Protein AF-A0A6N9AGE3-F1 (afdb_monomer_lite)

Secondary structure (DSSP, 8-state):
--HHHHHIIIIIIIIHHHHHHHHHH-TT-HHHHHHHHHHHHHHHHHHHTTSSTTPPP--HHHHHHHHHHHHHHHHHHHHH-HHHHHHHHHHHHHHHHTTHHHHHHT-

Foldseek 3Di:
DQLLVLLCCLQCPQLVVQLVVVCVVCVPPNVVSLVVSLQVSLQVQLVVQQDDPRRDDDDPVSSVVSSVVSSVLSVCCVVPNRVRSSVVRVVVVVCVVVVVVVVVVVD

Radius of gyration: 15.29 Å; chains: 1; bounding box: 28×33×45 Å

Structure (mmCIF, N/CA/C/O backbone):
data_AF-A0A6N9AGE3-F1
#
_entry.id   AF-A0A6N9AGE3-F1
#
loop_
_atom_site.group_PDB
_atom_site.id
_atom_site.type_symbol
_atom_site.label_atom_id
_atom_site.label_alt_id
_atom_site.label_comp_id
_atom_site.label_asym_id
_atom_site.label_entity_id
_atom_site.label_seq_id
_atom_site.pdbx_PDB_ins_code
_atom_site.Cartn_x
_atom_site.Cartn_y
_atom_site.Cartn_z
_atom_site.occupancy
_atom_site.B_iso_or_equiv
_atom_site.auth_seq_id
_atom_site.auth_comp_id
_atom_site.auth_asym_id
_atom_site.auth_atom_id
_atom_site.pdbx_PDB_model_num
ATOM 1 N N . GLY A 1 1 ? -0.272 -1.262 -15.060 1.00 59.84 1 GLY A N 1
ATOM 2 C CA . GLY A 1 1 ? -0.901 -2.247 -14.178 1.00 59.84 1 GLY A CA 1
ATOM 3 C C . GLY A 1 1 ? -2.371 -2.366 -14.504 1.00 59.84 1 GLY A C 1
ATOM 4 O O . GLY A 1 1 ? -2.943 -1.546 -15.218 1.00 59.84 1 GLY A O 1
ATOM 5 N N . ALA A 1 2 ? -3.003 -3.409 -13.982 1.00 65.56 2 ALA A N 1
ATOM 6 C CA . ALA A 1 2 ? -4.447 -3.580 -14.004 1.00 65.56 2 ALA A CA 1
ATOM 7 C C . ALA A 1 2 ? -5.062 -2.736 -12.870 1.00 65.56 2 ALA A C 1
ATOM 9 O O . ALA A 1 2 ? -5.754 -3.276 -12.008 1.00 65.56 2 ALA A O 1
ATOM 10 N N . GLY A 1 3 ? -4.759 -1.427 -12.837 1.00 79.88 3 GLY A N 1
ATOM 11 C CA . GLY A 1 3 ? -4.851 -0.579 -11.640 1.00 79.88 3 GLY A CA 1
ATOM 12 C C . GLY A 1 3 ? -6.178 -0.686 -10.886 1.00 79.88 3 GLY A C 1
ATOM 13 O O . GLY A 1 3 ? -6.190 -0.825 -9.669 1.00 79.88 3 GLY A O 1
ATOM 14 N N . LEU A 1 4 ? -7.313 -0.744 -11.587 1.00 89.88 4 LEU A N 1
ATOM 15 C CA . LEU A 1 4 ? -8.614 -0.925 -10.937 1.00 89.88 4 LEU A CA 1
ATOM 16 C C . LEU A 1 4 ? -8.745 -2.280 -10.216 1.00 89.88 4 LEU A C 1
ATOM 18 O O . LEU A 1 4 ? -9.220 -2.330 -9.082 1.00 89.88 4 LEU A O 1
ATOM 22 N N . TYR A 1 5 ? -8.352 -3.371 -10.874 1.00 92.81 5 TYR A N 1
ATOM 23 C CA . TYR A 1 5 ? -8.485 -4.729 -10.343 1.00 92.81 5 TYR A CA 1
ATOM 24 C C . TYR A 1 5 ? -7.504 -4.984 -9.198 1.00 92.81 5 TYR A C 1
ATOM 26 O O . TYR A 1 5 ? -7.890 -5.551 -8.175 1.00 92.81 5 TYR A O 1
ATOM 34 N N . GLU A 1 6 ? -6.261 -4.526 -9.342 1.00 93.75 6 GLU A N 1
ATOM 35 C CA . GLU A 1 6 ? -5.254 -4.625 -8.286 1.00 93.75 6 GLU A CA 1
ATOM 36 C C . GLU A 1 6 ? -5.674 -3.831 -7.048 1.00 93.75 6 GLU A C 1
ATOM 38 O O . GLU A 1 6 ? -5.678 -4.372 -5.942 1.00 93.75 6 GLU A O 1
ATOM 43 N N . GLU A 1 7 ? -6.103 -2.577 -7.211 1.00 96.62 7 GLU A N 1
ATOM 44 C CA . GLU A 1 7 ? -6.529 -1.767 -6.070 1.00 96.62 7 GLU A CA 1
ATOM 45 C C . GLU A 1 7 ? -7.810 -2.319 -5.427 1.00 96.62 7 GLU A C 1
ATOM 47 O O . GLU A 1 7 ? -7.942 -2.300 -4.201 1.00 96.62 7 GLU A O 1
ATOM 52 N N . LEU A 1 8 ? -8.736 -2.884 -6.211 1.00 97.25 8 LEU A N 1
ATOM 53 C CA . LEU A 1 8 ? -9.918 -3.546 -5.661 1.00 97.25 8 LEU A CA 1
ATOM 54 C C . LEU A 1 8 ? -9.514 -4.733 -4.778 1.00 97.25 8 LEU A C 1
ATOM 56 O O . LEU A 1 8 ? -9.967 -4.845 -3.637 1.00 97.25 8 LEU A O 1
ATOM 60 N N . PHE A 1 9 ? -8.639 -5.604 -5.278 1.00 97.25 9 PHE A N 1
ATOM 61 C CA . PHE A 1 9 ? -8.218 -6.788 -4.541 1.00 97.25 9 PHE A CA 1
ATOM 62 C C . PHE A 1 9 ? -7.375 -6.427 -3.310 1.00 97.25 9 PHE A C 1
ATOM 64 O O . PHE A 1 9 ? -7.713 -6.795 -2.185 1.00 97.25 9 PHE A O 1
ATOM 71 N N . PHE A 1 10 ? -6.292 -5.674 -3.488 1.00 97.81 10 PHE A N 1
ATOM 72 C CA . PHE A 1 10 ? -5.342 -5.425 -2.407 1.00 97.81 10 PHE A CA 1
ATOM 73 C C . PHE A 1 10 ? -5.846 -4.403 -1.388 1.00 97.81 10 PHE A C 1
ATOM 75 O O . PHE A 1 10 ? -5.558 -4.542 -0.199 1.00 97.81 10 PHE A O 1
ATOM 82 N N . ARG A 1 11 ? -6.614 -3.388 -1.796 1.00 97.94 11 ARG A N 1
ATOM 83 C CA . ARG A 1 11 ? -7.087 -2.367 -0.849 1.00 97.94 11 ARG A CA 1
ATOM 84 C C . ARG A 1 11 ? -8.417 -2.742 -0.238 1.00 97.94 11 ARG A C 1
ATOM 86 O O . ARG A 1 11 ? -8.530 -2.804 0.982 1.00 97.94 11 ARG A O 1
ATOM 93 N N . VAL A 1 12 ? -9.422 -3.005 -1.068 1.00 98.06 12 VAL A N 1
ATOM 94 C CA . VAL A 1 12 ? -10.780 -3.225 -0.561 1.00 98.06 12 VAL A CA 1
ATOM 95 C C . VAL A 1 12 ? -10.885 -4.599 0.087 1.00 98.06 12 VAL A C 1
ATOM 97 O O . VAL A 1 12 ? -11.279 -4.684 1.249 1.00 98.06 12 VAL A O 1
ATOM 100 N N . LEU A 1 13 ? -10.497 -5.663 -0.624 1.00 98.44 13 LEU A N 1
ATOM 101 C CA . LEU A 1 13 ? -10.641 -7.021 -0.094 1.00 98.44 13 LEU A CA 1
ATOM 102 C C . LEU A 1 13 ? -9.584 -7.329 0.967 1.00 98.44 13 LEU A C 1
ATOM 104 O O . LEU A 1 13 ? -9.939 -7.680 2.090 1.00 98.44 13 LEU A O 1
ATOM 108 N N . LEU A 1 14 ? -8.297 -7.168 0.648 1.00 98.56 14 LEU A N 1
ATOM 109 C CA . LEU A 1 14 ? -7.229 -7.540 1.574 1.00 98.56 14 LEU A CA 1
ATOM 110 C C . LEU A 1 14 ? -7.090 -6.541 2.730 1.00 98.56 14 LEU A C 1
ATOM 112 O O . LEU A 1 14 ? -7.293 -6.923 3.877 1.00 98.56 14 LEU A O 1
ATOM 116 N N . VAL A 1 15 ? -6.762 -5.270 2.475 1.00 98.62 15 VAL A N 1
ATOM 117 C CA . VAL A 1 15 ? -6.530 -4.297 3.563 1.00 98.62 15 VAL A CA 1
ATOM 118 C C . VAL A 1 15 ? -7.819 -3.963 4.316 1.00 98.62 15 VAL A C 1
ATOM 120 O O . VAL A 1 15 ? -7.813 -3.942 5.547 1.00 98.62 15 VAL A O 1
ATOM 123 N N . GLY A 1 16 ? -8.933 -3.754 3.612 1.00 98.31 16 GLY A N 1
ATOM 124 C CA . GLY A 1 16 ? -10.247 -3.548 4.224 1.00 98.31 16 GLY A CA 1
ATOM 125 C C . GLY A 1 16 ? -10.704 -4.761 5.038 1.00 98.31 16 GLY A C 1
ATOM 126 O O . GLY A 1 16 ? -11.136 -4.603 6.181 1.00 98.31 16 GLY A O 1
ATOM 127 N N . GLY A 1 17 ? -10.527 -5.972 4.501 1.00 98.31 17 GLY A N 1
ATOM 128 C CA . GLY A 1 17 ? -10.808 -7.223 5.207 1.00 98.31 17 GLY A CA 1
ATOM 129 C C . GLY A 1 17 ? -9.936 -7.418 6.449 1.00 98.31 17 GLY A C 1
ATOM 130 O O . GLY A 1 17 ? -10.457 -7.710 7.524 1.00 98.31 17 GLY A O 1
ATOM 131 N N . LEU A 1 18 ? -8.624 -7.182 6.346 1.00 98.38 18 LEU A N 1
ATOM 132 C CA . LEU A 1 18 ? -7.700 -7.237 7.484 1.00 98.38 18 LEU A CA 1
ATOM 133 C C . LEU A 1 18 ? -8.083 -6.223 8.562 1.00 98.38 18 LEU A C 1
ATOM 135 O O . LEU A 1 18 ? -8.163 -6.584 9.733 1.00 98.38 18 LEU A O 1
ATOM 139 N N . ALA A 1 19 ? -8.366 -4.973 8.188 1.00 97.69 19 ALA A N 1
ATOM 140 C CA . ALA A 1 19 ? -8.796 -3.950 9.135 1.00 97.69 19 ALA A CA 1
ATOM 141 C C . ALA A 1 19 ? -10.119 -4.332 9.821 1.00 97.69 19 ALA A C 1
ATOM 143 O O . ALA A 1 19 ? -10.263 -4.131 11.029 1.00 97.69 19 ALA A O 1
ATOM 144 N N . PHE A 1 20 ? -11.063 -4.924 9.082 1.00 97.19 20 PHE A N 1
ATOM 145 C CA . PHE A 1 20 ? -12.314 -5.435 9.638 1.00 97.19 20 PHE A CA 1
ATOM 146 C C . PHE A 1 20 ? -12.068 -6.551 10.661 1.00 97.19 20 PHE A C 1
ATOM 148 O O . PHE A 1 20 ? -12.531 -6.435 11.794 1.00 97.19 20 PHE A O 1
ATOM 155 N N . VAL A 1 21 ? -11.294 -7.583 10.312 1.00 97.81 21 VAL A N 1
ATOM 156 C CA . VAL A 1 21 ? -10.977 -8.703 11.217 1.00 97.81 21 VAL A CA 1
ATOM 157 C C . VAL A 1 21 ? -10.199 -8.223 12.446 1.00 97.81 21 VAL A C 1
ATOM 159 O O . VAL A 1 21 ? -10.551 -8.560 13.576 1.00 97.81 21 VAL A O 1
ATOM 162 N N . LEU A 1 22 ? -9.183 -7.378 12.260 1.00 96.62 22 LEU A N 1
ATOM 163 C CA . LEU A 1 22 ? -8.388 -6.830 13.361 1.00 96.62 22 LEU A CA 1
ATOM 164 C C . LEU A 1 22 ? -9.222 -5.949 14.294 1.00 96.62 22 LEU A C 1
ATOM 166 O O . LEU A 1 22 ? -8.980 -5.945 15.500 1.00 96.62 22 LEU A O 1
ATOM 170 N N . ARG A 1 23 ? -10.237 -5.245 13.779 1.00 95.81 23 ARG A N 1
ATOM 171 C CA . ARG A 1 23 ? -11.185 -4.491 14.609 1.00 95.81 23 ARG A CA 1
ATOM 172 C C . ARG A 1 23 ? -11.998 -5.401 15.530 1.00 95.81 23 ARG A C 1
ATOM 174 O O . ARG A 1 23 ? -12.324 -4.974 16.635 1.00 95.81 23 ARG A O 1
ATOM 181 N N . LEU A 1 24 ? -12.320 -6.624 15.099 1.00 95.56 24 LEU A N 1
ATOM 182 C CA . LEU A 1 24 ? -13.010 -7.606 15.944 1.00 95.56 24 LEU A CA 1
ATOM 183 C C . LEU A 1 24 ? -12.109 -8.082 17.092 1.00 95.56 24 LEU A C 1
ATOM 185 O O . LEU A 1 24 ? -12.582 -8.225 18.215 1.00 95.56 24 LEU A O 1
ATOM 189 N N . ALA A 1 25 ? -10.813 -8.269 16.829 1.00 93.88 25 ALA A N 1
ATOM 190 C CA . ALA A 1 25 ? -9.838 -8.696 17.835 1.00 93.88 25 ALA A CA 1
ATOM 191 C C . ALA A 1 25 ? -9.403 -7.563 18.788 1.00 93.88 25 ALA A C 1
ATOM 193 O O . ALA A 1 25 ? -9.206 -7.791 19.980 1.00 93.88 25 ALA A O 1
ATOM 194 N N . PHE A 1 26 ? -9.273 -6.332 18.282 1.00 93.44 26 PHE A N 1
ATOM 195 C CA . PHE A 1 26 ? -8.720 -5.188 19.015 1.00 93.44 26 PHE A CA 1
ATOM 196 C C . PHE A 1 26 ? -9.616 -3.937 18.922 1.00 93.44 26 PHE A C 1
ATOM 198 O O . PHE A 1 26 ? -9.185 -2.889 18.431 1.00 93.44 26 PHE A O 1
ATOM 205 N N . PRO A 1 27 ? -10.857 -3.971 19.443 1.00 90.31 27 PRO A N 1
ATOM 206 C CA . PRO 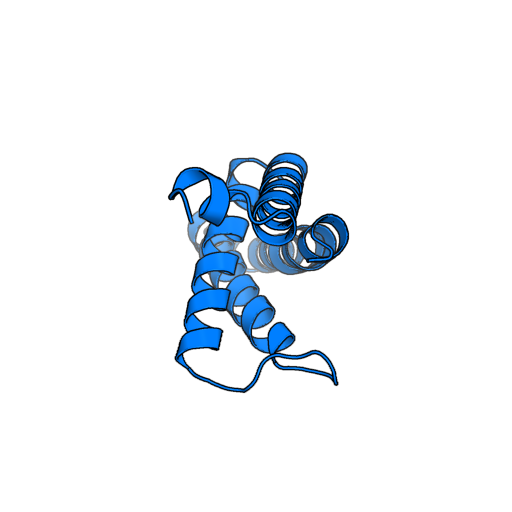A 1 27 ? -11.856 -2.920 19.210 1.00 90.31 27 PRO A CA 1
ATOM 207 C C . PRO A 1 27 ? -11.463 -1.531 19.742 1.00 90.31 27 PRO A C 1
ATOM 209 O O . PRO A 1 27 ? -11.976 -0.515 19.268 1.00 90.31 27 PRO A O 1
ATOM 212 N N . LYS A 1 28 ? -10.546 -1.465 20.718 1.00 94.56 28 LYS A N 1
ATOM 213 C CA . LYS A 1 28 ? -10.049 -0.210 21.309 1.00 94.56 28 LYS A CA 1
ATOM 214 C C . LYS A 1 28 ? -8.780 0.332 20.629 1.00 94.56 28 LYS A C 1
ATOM 216 O O . LYS A 1 28 ? -8.454 1.497 20.829 1.00 94.56 28 LYS A O 1
ATOM 221 N N . ALA A 1 29 ? -8.086 -0.456 19.804 1.00 94.44 29 ALA A N 1
ATOM 222 C CA . ALA A 1 29 ? -6.779 -0.108 19.234 1.00 94.44 29 ALA A CA 1
ATOM 223 C C . ALA A 1 29 ? -6.877 0.330 17.758 1.00 94.44 29 ALA A C 1
ATOM 225 O O . ALA A 1 29 ? -6.220 -0.224 16.877 1.00 94.44 29 ALA A O 1
ATOM 226 N N . LYS A 1 30 ? -7.707 1.347 17.478 1.00 92.06 30 LYS A N 1
ATOM 227 C CA . LYS A 1 30 ? -8.058 1.758 16.103 1.00 92.06 30 LYS A CA 1
ATOM 228 C C . LYS A 1 30 ? -6.865 2.142 15.226 1.00 92.06 30 LYS A C 1
ATOM 230 O O . LYS A 1 30 ? -6.871 1.867 14.038 1.00 92.06 30 LYS A O 1
ATOM 235 N N . VAL A 1 31 ? -5.860 2.813 15.780 1.00 95.38 31 VAL A N 1
ATOM 236 C CA . VAL A 1 31 ? -4.685 3.215 14.988 1.00 95.38 31 VAL A CA 1
ATOM 237 C C . VAL A 1 31 ? -3.822 1.995 14.675 1.00 95.38 31 VAL A C 1
ATOM 239 O O . VAL A 1 31 ? -3.453 1.773 13.525 1.00 95.38 31 VAL A O 1
ATOM 242 N N . LEU A 1 32 ? -3.577 1.155 15.684 1.00 95.25 32 LEU A N 1
ATOM 243 C CA . LEU A 1 32 ? -2.773 -0.054 15.541 1.00 95.25 32 LEU A CA 1
ATOM 244 C C . LEU A 1 32 ? -3.371 -1.021 14.509 1.00 95.25 32 LEU A C 1
ATOM 246 O O . LEU A 1 32 ? -2.629 -1.541 13.683 1.00 95.25 32 LEU A O 1
ATOM 250 N N . MET A 1 33 ? -4.696 -1.219 14.500 1.00 96.50 33 MET A N 1
ATOM 251 C CA . MET A 1 33 ? -5.341 -2.127 13.539 1.00 96.50 33 MET A CA 1
ATOM 252 C C . MET A 1 33 ? -5.125 -1.680 12.082 1.00 96.50 33 MET A C 1
ATOM 254 O O . MET A 1 33 ? -4.859 -2.515 11.222 1.00 96.50 33 MET A O 1
ATOM 258 N N . TYR A 1 34 ? -5.186 -0.371 11.806 1.00 97.19 34 TYR A N 1
ATOM 259 C CA . TYR A 1 34 ? -4.965 0.163 10.462 1.00 97.19 34 TYR A CA 1
ATOM 260 C C . TYR A 1 34 ? -3.496 0.095 10.051 1.00 97.19 34 TYR A C 1
ATOM 262 O O . TYR A 1 34 ? -3.212 -0.262 8.911 1.00 97.19 34 TYR A O 1
ATOM 270 N N . ILE A 1 35 ? -2.568 0.371 10.974 1.00 98.00 35 ILE A N 1
ATOM 271 C CA . ILE A 1 35 ? -1.129 0.220 10.719 1.00 98.00 35 ILE A CA 1
ATOM 272 C C . ILE A 1 35 ? -0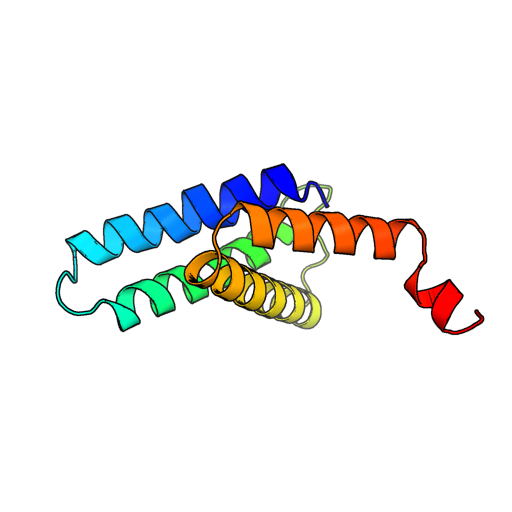.807 -1.236 10.371 1.00 98.00 35 ILE A C 1
ATOM 274 O O . ILE A 1 35 ? -0.161 -1.492 9.359 1.00 98.00 35 ILE A O 1
ATOM 278 N N . LEU A 1 36 ? -1.297 -2.194 11.162 1.00 98.00 36 LEU A N 1
ATOM 279 C CA . LEU A 1 36 ? -1.070 -3.616 10.909 1.00 98.00 36 LEU A CA 1
ATOM 280 C C . LEU A 1 36 ? -1.666 -4.058 9.568 1.00 98.00 36 LEU A C 1
ATOM 282 O O . LEU A 1 36 ? -0.968 -4.693 8.781 1.00 98.00 36 LEU A O 1
ATOM 286 N N . ALA A 1 37 ? -2.913 -3.680 9.270 1.00 98.38 37 ALA A N 1
ATOM 287 C CA . ALA A 1 37 ? -3.539 -3.991 7.986 1.00 98.38 37 ALA A CA 1
ATOM 288 C C . ALA A 1 37 ? -2.745 -3.409 6.803 1.00 98.38 37 ALA A C 1
ATOM 290 O O . ALA A 1 37 ? -2.522 -4.103 5.812 1.00 98.38 37 ALA A O 1
ATOM 291 N N . ALA A 1 38 ? -2.271 -2.164 6.919 1.00 98.56 38 ALA A N 1
ATOM 292 C CA . ALA A 1 38 ? -1.490 -1.505 5.879 1.00 98.56 38 ALA A CA 1
ATOM 293 C C . ALA A 1 38 ? -0.118 -2.165 5.666 1.00 98.56 38 ALA A C 1
ATOM 295 O O . ALA A 1 38 ? 0.278 -2.374 4.522 1.00 98.56 38 ALA A O 1
ATOM 296 N N . VAL A 1 39 ? 0.596 -2.520 6.738 1.00 98.75 39 VAL A N 1
ATOM 297 C CA . VAL A 1 39 ? 1.916 -3.166 6.643 1.00 98.75 39 VAL A CA 1
ATOM 298 C C . VAL A 1 39 ? 1.791 -4.582 6.085 1.00 98.75 39 VAL A C 1
ATOM 300 O O . VAL A 1 39 ? 2.482 -4.923 5.127 1.00 98.75 39 VAL A O 1
ATOM 303 N N . ILE A 1 40 ? 0.872 -5.391 6.620 1.00 98.62 40 ILE A N 1
ATOM 304 C CA . ILE A 1 40 ? 0.642 -6.763 6.142 1.00 98.62 40 ILE A CA 1
ATOM 305 C C . ILE A 1 40 ? 0.190 -6.743 4.679 1.00 98.62 40 ILE A C 1
ATOM 307 O O . ILE A 1 40 ? 0.729 -7.483 3.857 1.00 98.62 40 ILE A O 1
ATOM 311 N N . GLY A 1 41 ? -0.753 -5.862 4.330 1.00 98.69 41 GLY A N 1
ATOM 312 C CA . GLY A 1 41 ? -1.234 -5.720 2.959 1.00 98.69 41 GLY A CA 1
ATOM 313 C C . GLY A 1 41 ? -0.144 -5.279 1.981 1.00 98.69 41 GLY A C 1
ATOM 314 O O . GLY A 1 41 ? -0.104 -5.774 0.860 1.00 98.69 41 GLY A O 1
ATOM 315 N N . ALA A 1 42 ? 0.765 -4.390 2.393 1.00 98.69 42 ALA A N 1
ATOM 316 C CA . ALA A 1 42 ? 1.884 -3.942 1.563 1.00 98.69 42 ALA A CA 1
ATOM 317 C C . ALA A 1 42 ? 2.917 -5.056 1.316 1.00 98.69 42 ALA A C 1
ATOM 319 O O . ALA A 1 42 ? 3.376 -5.236 0.189 1.00 98.69 42 ALA A O 1
ATOM 320 N N . ILE A 1 43 ? 3.240 -5.837 2.352 1.00 98.75 43 ILE A N 1
ATOM 321 C CA . ILE A 1 43 ? 4.137 -6.996 2.242 1.00 98.75 43 ILE A CA 1
ATOM 322 C C . ILE A 1 43 ? 3.520 -8.062 1.329 1.00 98.75 43 ILE A C 1
ATOM 324 O O . ILE A 1 43 ? 4.193 -8.557 0.428 1.00 98.75 43 ILE A O 1
ATOM 328 N N . ALA A 1 44 ? 2.236 -8.382 1.517 1.00 98.50 44 ALA A N 1
ATOM 329 C CA . ALA A 1 44 ? 1.524 -9.346 0.680 1.00 98.50 44 ALA A CA 1
ATOM 330 C C . ALA A 1 44 ? 1.420 -8.881 -0.781 1.00 98.50 44 ALA A C 1
ATOM 332 O O . ALA A 1 44 ? 1.654 -9.673 -1.690 1.00 98.50 44 ALA A O 1
ATOM 333 N N . PHE A 1 45 ? 1.126 -7.597 -1.014 1.00 97.75 45 PHE A N 1
ATOM 334 C CA . PHE A 1 45 ? 1.141 -6.989 -2.347 1.00 97.75 45 PHE A CA 1
ATOM 335 C C . PHE A 1 45 ? 2.494 -7.176 -3.033 1.00 97.75 45 PHE A C 1
ATOM 337 O O . PHE A 1 45 ? 2.542 -7.634 -4.173 1.00 97.75 45 PHE A O 1
ATOM 344 N N . SER A 1 46 ? 3.589 -6.869 -2.333 1.00 98.12 46 SER A N 1
ATOM 345 C CA . SER A 1 46 ? 4.936 -7.035 -2.877 1.00 98.12 46 SER A CA 1
ATOM 346 C C . SER A 1 46 ? 5.259 -8.502 -3.172 1.00 98.12 46 SER A C 1
ATOM 348 O O . SER A 1 46 ? 5.684 -8.832 -4.274 1.00 98.12 46 SER A O 1
ATOM 350 N N . ALA A 1 47 ? 4.957 -9.410 -2.240 1.00 97.81 47 ALA A N 1
ATOM 351 C CA . ALA A 1 47 ? 5.192 -10.841 -2.421 1.00 97.81 47 ALA A CA 1
ATOM 352 C C . ALA A 1 47 ? 4.442 -11.416 -3.636 1.00 97.81 47 ALA A C 1
ATOM 354 O O . ALA A 1 47 ? 5.021 -12.175 -4.410 1.00 97.81 47 ALA A O 1
ATOM 355 N N . MET A 1 48 ? 3.180 -11.023 -3.841 1.00 96.69 48 MET A N 1
ATOM 356 C CA . MET A 1 48 ? 2.370 -11.490 -4.972 1.00 96.69 48 MET A CA 1
ATOM 357 C C . MET A 1 48 ? 2.931 -11.067 -6.333 1.00 96.69 48 MET A C 1
ATOM 359 O O . MET A 1 48 ? 2.714 -11.772 -7.313 1.00 96.69 48 MET A O 1
ATOM 363 N N . HIS A 1 49 ? 3.678 -9.963 -6.401 1.00 96.12 49 HIS A N 1
ATOM 364 C CA . HIS A 1 49 ? 4.305 -9.512 -7.644 1.00 96.12 49 HIS A CA 1
ATOM 365 C C . HIS A 1 49 ? 5.488 -10.370 -8.090 1.00 96.12 49 HIS A C 1
ATOM 367 O O . HIS A 1 49 ? 5.930 -10.221 -9.221 1.00 96.12 49 HIS A O 1
ATOM 373 N N . HIS A 1 50 ? 5.977 -11.279 -7.249 1.00 96.56 50 HIS A N 1
ATOM 374 C CA . HIS A 1 50 ? 7.028 -12.232 -7.611 1.00 96.56 50 HIS A CA 1
ATOM 375 C C . HIS A 1 50 ? 6.478 -13.605 -8.027 1.00 96.56 50 HIS A C 1
ATOM 377 O O . HIS A 1 50 ? 7.248 -14.528 -8.283 1.00 96.56 50 HIS A O 1
ATOM 383 N N . LEU A 1 51 ? 5.151 -13.779 -8.060 1.00 94.81 51 LEU A N 1
ATOM 384 C CA . LEU A 1 51 ? 4.515 -15.060 -8.363 1.00 94.81 51 LEU A CA 1
ATOM 385 C C . LEU A 1 51 ? 3.994 -15.122 -9.804 1.00 94.81 51 LEU A C 1
ATOM 387 O O . LEU A 1 51 ? 3.492 -14.145 -10.355 1.00 94.81 51 LEU A O 1
ATOM 391 N N . GLY A 1 52 ? 4.022 -16.328 -10.375 1.00 91.88 52 GLY A N 1
ATOM 392 C CA . GLY A 1 52 ? 3.495 -16.616 -11.709 1.00 91.88 52 GLY A CA 1
ATOM 393 C C . GLY A 1 52 ? 4.444 -16.234 -12.848 1.00 91.88 52 GLY A C 1
ATOM 394 O O . GLY A 1 52 ? 5.498 -15.642 -12.647 1.00 91.88 52 GLY A O 1
ATOM 395 N N . ASN A 1 53 ? 4.054 -16.580 -14.075 1.00 91.31 53 ASN A N 1
ATOM 396 C CA . ASN A 1 53 ? 4.914 -16.442 -15.261 1.00 91.31 53 ASN A CA 1
ATOM 397 C C . ASN A 1 53 ? 5.188 -14.984 -15.677 1.00 91.31 53 ASN A C 1
ATOM 399 O O . ASN A 1 53 ? 6.052 -14.750 -16.514 1.00 91.31 53 ASN A O 1
ATOM 403 N N . MET A 1 54 ? 4.433 -14.026 -15.132 1.00 90.50 54 MET A N 1
ATOM 404 C CA . MET A 1 54 ? 4.611 -12.585 -15.355 1.00 90.50 54 MET A CA 1
ATOM 405 C C . MET A 1 54 ? 5.088 -11.858 -14.087 1.00 90.50 54 MET A C 1
ATOM 407 O O . MET A 1 54 ? 5.008 -10.635 -14.026 1.00 90.50 54 MET A O 1
ATOM 411 N N . GLY A 1 55 ? 5.518 -12.601 -13.061 1.00 93.56 55 GLY A N 1
ATOM 412 C CA . GLY A 1 55 ? 6.063 -12.023 -11.839 1.00 93.56 55 GLY A CA 1
ATOM 413 C C . GLY A 1 55 ? 7.467 -11.460 -12.054 1.00 93.56 55 GLY A C 1
ATOM 414 O O . GLY A 1 55 ? 8.231 -11.951 -12.888 1.00 93.56 55 GLY A O 1
ATOM 415 N N . ASP A 1 56 ? 7.815 -10.442 -11.277 1.00 94.69 56 ASP A N 1
ATOM 416 C CA . ASP A 1 56 ? 9.158 -9.881 -11.270 1.00 94.69 56 ASP A CA 1
ATOM 417 C C . ASP A 1 56 ? 10.173 -10.869 -10.689 1.00 94.69 56 ASP A C 1
ATOM 419 O O . ASP A 1 56 ? 9.882 -11.618 -9.748 1.00 94.69 56 ASP A O 1
ATOM 423 N N . SER A 1 57 ? 11.416 -10.770 -11.163 1.00 95.50 57 SER A N 1
ATOM 424 C CA . SER A 1 57 ? 12.568 -11.435 -10.554 1.00 95.50 57 SER A CA 1
ATOM 425 C C . SER A 1 57 ? 12.640 -11.171 -9.050 1.00 95.50 57 SER A C 1
ATOM 427 O O . SER A 1 57 ? 12.402 -10.055 -8.579 1.00 95.50 57 SER A O 1
ATOM 429 N N . TRP A 1 58 ? 12.997 -12.204 -8.282 1.00 96.06 58 TRP A N 1
ATOM 430 C CA . TRP A 1 58 ? 13.224 -12.050 -6.850 1.00 96.06 58 TRP A CA 1
ATOM 431 C C . TRP A 1 58 ? 14.514 -11.267 -6.595 1.00 96.06 58 TRP A C 1
ATOM 433 O O . TRP A 1 58 ? 15.613 -11.820 -6.562 1.00 96.06 58 TRP A O 1
ATOM 443 N N . GLU A 1 59 ? 14.355 -9.968 -6.382 1.00 97.38 59 GLU A N 1
ATOM 444 C CA . GLU A 1 59 ? 15.411 -9.051 -5.978 1.00 97.38 59 GLU A CA 1
ATOM 445 C C . GLU A 1 59 ? 14.927 -8.224 -4.790 1.00 97.38 59 GLU A C 1
ATOM 447 O O . GLU A 1 59 ? 13.828 -7.663 -4.810 1.00 97.38 59 GLU A O 1
ATOM 452 N N . LEU A 1 60 ? 15.761 -8.100 -3.752 1.00 97.81 60 LEU A N 1
ATOM 453 C CA . LEU A 1 60 ? 15.385 -7.367 -2.540 1.00 97.81 60 LEU A CA 1
ATOM 454 C C . LEU A 1 60 ? 15.001 -5.911 -2.848 1.00 97.81 60 LEU A C 1
ATOM 456 O O . LEU A 1 60 ? 14.066 -5.384 -2.249 1.00 97.81 60 LEU A O 1
ATOM 460 N N . GLY A 1 61 ? 15.689 -5.276 -3.801 1.00 98.25 61 GLY A N 1
ATOM 461 C CA . GLY A 1 61 ? 15.381 -3.913 -4.237 1.00 98.25 61 GLY A CA 1
ATO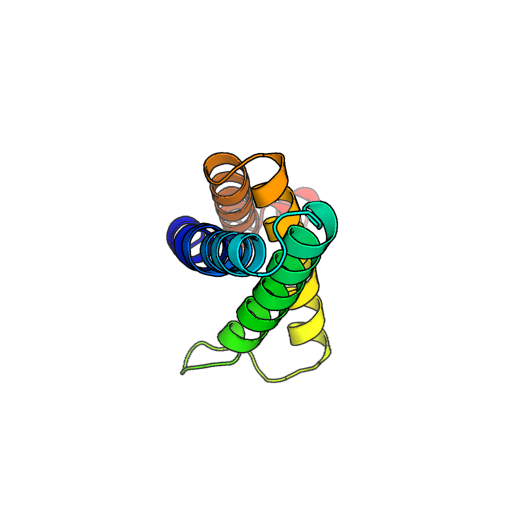M 462 C C . GLY A 1 61 ? 13.972 -3.785 -4.820 1.00 98.25 61 GLY A C 1
ATOM 463 O O . GLY A 1 61 ? 13.231 -2.888 -4.422 1.00 98.25 61 GLY A O 1
ATOM 464 N N . VAL A 1 62 ? 13.572 -4.718 -5.690 1.00 97.81 62 VAL A N 1
ATOM 465 C CA . VAL A 1 62 ? 12.229 -4.758 -6.291 1.00 97.81 62 VAL A CA 1
ATOM 466 C C . VAL A 1 62 ? 11.168 -5.020 -5.224 1.00 97.81 62 VAL A C 1
ATOM 468 O O . VAL A 1 62 ? 10.170 -4.299 -5.154 1.00 97.81 62 VAL A O 1
ATOM 471 N N . PHE A 1 63 ? 11.419 -5.980 -4.331 1.00 98.38 63 PHE A N 1
ATOM 472 C CA . PHE A 1 63 ? 10.508 -6.289 -3.234 1.00 98.38 63 PHE A CA 1
ATOM 473 C C . PHE A 1 63 ? 10.280 -5.074 -2.321 1.00 98.38 63 PHE A C 1
ATOM 475 O O . PHE A 1 63 ? 9.142 -4.740 -1.983 1.00 98.38 63 PHE A O 1
ATOM 482 N N . VAL A 1 64 ? 11.353 -4.381 -1.925 1.00 98.44 64 VAL A N 1
ATOM 483 C CA . VAL A 1 64 ? 11.267 -3.191 -1.067 1.00 98.44 64 VAL A CA 1
ATOM 484 C C . VAL A 1 64 ? 10.570 -2.046 -1.797 1.00 98.44 64 VAL A C 1
ATOM 486 O O . VAL A 1 64 ? 9.681 -1.421 -1.219 1.00 98.44 64 VAL A O 1
ATOM 489 N N . TYR A 1 65 ? 10.904 -1.801 -3.066 1.00 97.44 65 TYR A N 1
ATOM 490 C CA . TYR A 1 65 ? 10.251 -0.782 -3.889 1.00 97.44 65 TYR A CA 1
ATOM 491 C C . TYR A 1 65 ? 8.732 -0.994 -3.948 1.00 97.44 65 TYR A C 1
ATOM 493 O O . TYR A 1 65 ? 7.957 -0.083 -3.637 1.00 97.44 65 TYR A O 1
ATOM 501 N N . ARG A 1 66 ? 8.294 -2.221 -4.249 1.00 96.94 66 ARG A N 1
ATOM 502 C CA . ARG A 1 66 ? 6.870 -2.568 -4.300 1.00 96.94 66 ARG A CA 1
ATOM 503 C C . ARG A 1 66 ? 6.196 -2.521 -2.938 1.00 96.94 66 ARG A C 1
ATOM 505 O O . ARG A 1 66 ? 5.055 -2.074 -2.852 1.00 96.94 66 ARG A O 1
ATOM 512 N N . ALA A 1 67 ? 6.877 -2.937 -1.872 1.00 98.50 67 ALA A N 1
ATOM 513 C CA . ALA A 1 67 ? 6.335 -2.861 -0.518 1.00 98.50 67 ALA A CA 1
ATOM 514 C C . ALA A 1 67 ? 6.110 -1.403 -0.091 1.00 98.50 67 ALA A C 1
ATOM 516 O O . ALA A 1 67 ? 5.049 -1.071 0.437 1.00 98.50 67 ALA A O 1
ATOM 517 N N . VAL A 1 68 ? 7.062 -0.508 -0.369 1.00 98.56 68 VAL A N 1
ATOM 518 C CA . VAL A 1 68 ? 6.923 0.926 -0.077 1.00 98.56 68 VAL A CA 1
ATOM 519 C C . VAL A 1 68 ? 5.803 1.549 -0.913 1.00 98.56 68 VAL A C 1
ATOM 521 O O . VAL A 1 68 ? 4.949 2.237 -0.354 1.00 98.56 68 VAL A O 1
ATOM 524 N N . GLY A 1 69 ? 5.737 1.262 -2.217 1.00 97.06 69 GLY A N 1
ATOM 525 C CA . GLY A 1 69 ? 4.641 1.723 -3.078 1.00 97.06 69 GLY A CA 1
ATOM 526 C C . GLY A 1 69 ? 3.271 1.226 -2.602 1.00 97.06 69 GLY A C 1
ATOM 527 O O . GLY A 1 69 ? 2.331 2.008 -2.456 1.00 97.06 69 GLY A O 1
ATOM 528 N N . GLY A 1 70 ? 3.180 -0.058 -2.248 1.00 97.81 70 GLY A N 1
ATOM 529 C CA . GLY A 1 70 ? 1.982 -0.657 -1.666 1.00 97.81 70 GLY A CA 1
ATOM 530 C C . GLY A 1 70 ? 1.577 -0.004 -0.343 1.00 97.81 70 GLY A C 1
ATOM 531 O O . GLY A 1 70 ? 0.389 0.217 -0.112 1.00 97.81 70 GLY A O 1
ATOM 532 N N . LEU A 1 71 ? 2.539 0.365 0.508 1.00 98.62 71 LEU A N 1
ATOM 533 C CA . LEU A 1 71 ? 2.271 1.069 1.763 1.00 98.62 71 LEU A CA 1
ATOM 534 C C . LEU A 1 71 ? 1.746 2.492 1.524 1.00 98.62 71 LEU A C 1
ATOM 536 O O . LEU A 1 71 ? 0.802 2.910 2.196 1.00 98.62 71 LEU A O 1
ATOM 540 N N . ILE A 1 72 ? 2.300 3.212 0.543 1.00 98.25 72 ILE A N 1
ATOM 541 C CA . ILE A 1 72 ? 1.819 4.542 0.139 1.00 98.25 72 ILE A CA 1
ATOM 542 C C . ILE A 1 72 ? 0.367 4.453 -0.345 1.00 98.25 72 ILE A C 1
ATOM 544 O O . ILE A 1 72 ? -0.487 5.203 0.128 1.00 98.25 72 ILE A O 1
ATOM 548 N N . PHE A 1 73 ? 0.047 3.507 -1.228 1.00 97.69 73 PHE A N 1
ATOM 549 C CA . PHE A 1 73 ? -1.326 3.323 -1.705 1.00 97.69 73 PHE A CA 1
ATOM 550 C C . PHE A 1 73 ? -2.281 2.819 -0.617 1.00 97.69 73 PHE A C 1
ATOM 552 O O . PHE A 1 73 ? -3.422 3.276 -0.564 1.00 97.69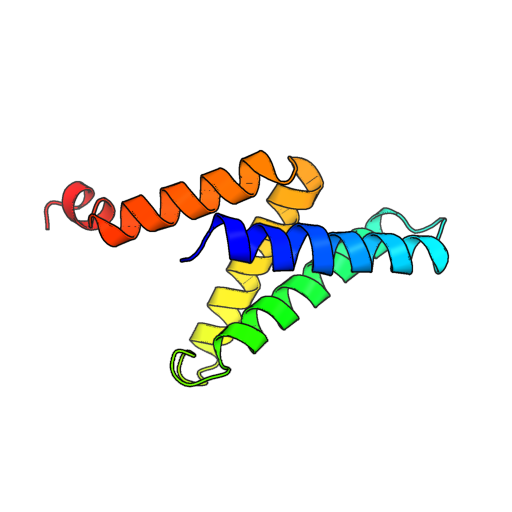 73 PHE A O 1
ATOM 559 N N . ASN A 1 74 ? -1.823 1.989 0.324 1.00 98.56 74 ASN A N 1
ATOM 560 C CA . ASN A 1 74 ? -2.606 1.644 1.513 1.00 98.56 74 ASN A CA 1
ATOM 561 C C . ASN A 1 74 ? -2.931 2.883 2.357 1.00 98.56 74 ASN A C 1
ATOM 563 O O . ASN A 1 74 ? -4.066 3.029 2.810 1.00 98.56 74 ASN A O 1
ATOM 567 N N . ALA A 1 75 ? -1.975 3.798 2.541 1.00 98.25 75 ALA A N 1
ATOM 568 C CA . ALA A 1 75 ? -2.215 5.050 3.252 1.00 98.25 75 ALA A CA 1
ATOM 569 C C . ALA A 1 75 ? -3.235 5.933 2.513 1.00 98.25 75 ALA A C 1
ATOM 571 O O . ALA A 1 75 ? -4.195 6.403 3.126 1.00 98.25 75 ALA A O 1
ATOM 572 N N . VAL A 1 76 ? -3.090 6.106 1.193 1.00 98.25 76 VAL A N 1
ATOM 573 C CA . VAL A 1 76 ? -4.062 6.855 0.376 1.00 98.25 76 VAL A CA 1
ATOM 574 C C . VAL A 1 76 ? -5.450 6.223 0.472 1.00 98.25 76 VAL A C 1
ATOM 576 O O . VAL 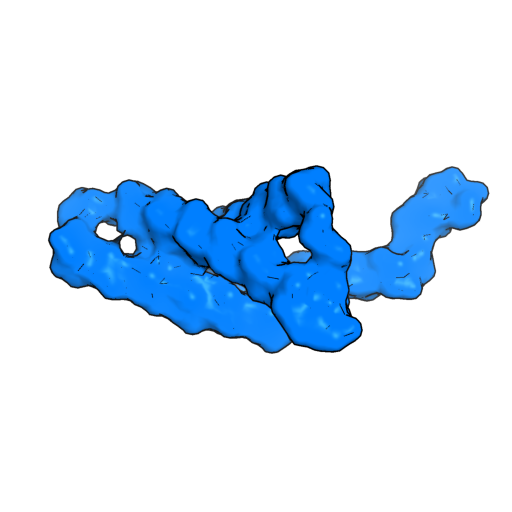A 1 76 ? -6.420 6.937 0.710 1.00 98.25 76 VAL A O 1
ATOM 579 N N . PHE A 1 77 ? -5.559 4.898 0.366 1.00 98.38 77 PHE A N 1
ATOM 580 C CA . PHE A 1 77 ? -6.822 4.181 0.516 1.00 98.38 77 PHE A CA 1
ATOM 581 C C . PHE A 1 77 ? -7.474 4.423 1.883 1.00 98.38 77 PHE A C 1
ATOM 583 O O . PHE A 1 77 ? -8.643 4.797 1.944 1.00 98.38 77 PHE A O 1
ATOM 590 N N . LEU A 1 78 ? -6.730 4.249 2.977 1.00 97.69 78 LEU A N 1
ATOM 591 C CA . LEU A 1 78 ? -7.269 4.376 4.333 1.00 97.69 78 LEU A CA 1
ATOM 592 C C . LEU A 1 78 ? -7.677 5.816 4.682 1.00 97.69 78 LEU A C 1
ATOM 594 O O . LEU A 1 78 ? -8.561 6.012 5.514 1.00 97.69 78 LEU A O 1
ATOM 598 N N . ILE A 1 79 ? -7.058 6.819 4.050 1.00 97.88 79 ILE A N 1
ATOM 599 C CA . ILE A 1 79 ? -7.327 8.243 4.308 1.00 97.88 79 ILE A CA 1
ATOM 600 C C . ILE A 1 79 ? -8.371 8.817 3.335 1.00 97.88 79 ILE A C 1
ATOM 602 O O . ILE A 1 79 ? -9.157 9.687 3.710 1.00 97.88 79 ILE A O 1
ATOM 606 N N . ARG A 1 80 ? -8.363 8.385 2.068 1.00 98.00 80 ARG A N 1
ATOM 607 C CA . ARG A 1 80 ? -9.100 9.024 0.958 1.00 98.00 80 ARG A CA 1
ATOM 608 C C . ARG A 1 80 ? -10.072 8.089 0.234 1.00 98.00 80 ARG A C 1
ATOM 610 O O . ARG A 1 80 ? -10.930 8.577 -0.496 1.00 98.00 80 ARG A O 1
ATOM 617 N N . GLY A 1 81 ? -9.979 6.780 0.451 1.00 97.31 81 GLY A N 1
ATOM 618 C CA . GLY A 1 81 ? -10.877 5.774 -0.113 1.00 97.31 81 GLY A CA 1
ATOM 619 C C . GLY A 1 81 ? -10.444 5.205 -1.469 1.00 97.31 81 GLY A C 1
ATOM 620 O O . GLY A 1 81 ? -9.464 5.627 -2.082 1.00 97.31 81 GLY A O 1
ATOM 621 N N . PHE A 1 82 ? -11.213 4.215 -1.933 1.00 97.44 82 PHE A N 1
ATOM 622 C CA . PHE A 1 82 ? -10.907 3.391 -3.109 1.00 97.44 82 PHE A CA 1
ATOM 623 C C . PHE A 1 82 ? -10.805 4.184 -4.419 1.00 97.44 82 PHE A C 1
ATOM 625 O O . PHE A 1 82 ? -9.847 4.011 -5.163 1.00 97.44 82 PHE A O 1
ATOM 632 N N . ALA A 1 83 ? -11.756 5.082 -4.693 1.00 96.25 83 ALA A N 1
ATOM 633 C CA . ALA A 1 83 ? -11.772 5.816 -5.958 1.00 96.25 83 ALA A CA 1
ATOM 634 C C . ALA A 1 83 ? -10.484 6.632 -6.169 1.00 96.25 83 ALA A C 1
ATOM 636 O O . ALA A 1 83 ? -9.925 6.632 -7.260 1.00 96.25 83 ALA A O 1
ATOM 637 N N . VAL A 1 84 ? -9.987 7.286 -5.114 1.00 97.38 84 VAL A N 1
ATOM 638 C CA . VAL A 1 84 ? -8.790 8.135 -5.191 1.00 97.38 84 VAL A CA 1
ATOM 639 C C . VAL A 1 84 ? -7.540 7.305 -5.474 1.00 97.38 84 VAL A C 1
ATOM 641 O O . VAL A 1 84 ? -6.766 7.669 -6.354 1.00 97.38 84 VAL A O 1
ATOM 644 N N . VAL A 1 85 ? -7.348 6.185 -4.769 1.00 97.19 85 VAL A N 1
ATOM 645 C CA . VAL A 1 85 ? -6.174 5.325 -4.988 1.00 97.19 85 VAL A CA 1
ATOM 646 C C . VAL A 1 85 ? -6.229 4.616 -6.347 1.00 97.19 85 VAL A C 1
ATOM 648 O O . VAL A 1 85 ? -5.215 4.557 -7.035 1.00 97.19 85 VAL A O 1
ATOM 651 N N . ALA A 1 86 ? -7.413 4.174 -6.788 1.00 96.06 86 ALA A N 1
ATOM 652 C CA . ALA A 1 86 ? -7.593 3.539 -8.093 1.00 96.06 86 ALA A CA 1
ATOM 653 C C . ALA A 1 86 ? -7.280 4.503 -9.246 1.00 96.06 86 ALA A C 1
ATOM 655 O O . ALA A 1 86 ? -6.564 4.133 -10.175 1.00 96.06 86 ALA A O 1
ATOM 656 N N . TRP A 1 87 ? -7.753 5.754 -9.169 1.00 95.31 87 TRP A N 1
ATOM 657 C CA . TRP A 1 87 ? -7.414 6.776 -10.161 1.00 95.31 87 TRP A CA 1
ATOM 658 C C . TRP A 1 87 ? -5.936 7.159 -10.117 1.00 95.31 87 TRP A C 1
ATOM 660 O O . TRP A 1 87 ? -5.331 7.310 -11.173 1.00 95.31 87 TRP A O 1
ATOM 670 N N . ALA A 1 88 ? -5.336 7.278 -8.929 1.00 94.94 88 ALA A N 1
ATOM 671 C CA . ALA A 1 88 ? -3.910 7.568 -8.805 1.00 94.94 88 ALA A CA 1
ATOM 672 C C . ALA A 1 88 ? -3.048 6.484 -9.473 1.00 94.94 88 ALA A C 1
ATOM 674 O O . ALA A 1 88 ? -2.147 6.810 -10.244 1.00 94.94 88 ALA A O 1
ATOM 675 N N . HIS A 1 89 ? -3.363 5.208 -9.235 1.00 94.88 89 HIS A N 1
ATOM 676 C CA . HIS A 1 89 ? -2.673 4.088 -9.871 1.00 94.88 89 HIS A CA 1
ATOM 677 C C . HIS A 1 89 ? -2.904 4.088 -11.391 1.00 94.88 89 HIS A C 1
ATOM 679 O O . HIS A 1 89 ? -1.944 4.072 -12.155 1.00 94.88 89 HIS A O 1
ATOM 685 N N . ALA A 1 90 ? -4.154 4.206 -11.848 1.00 93.94 90 ALA A N 1
ATOM 686 C CA . ALA A 1 90 ? -4.462 4.217 -13.279 1.00 93.94 90 ALA A CA 1
ATOM 687 C C . ALA A 1 90 ? -3.772 5.372 -14.031 1.00 93.94 90 ALA A C 1
ATOM 689 O O . ALA A 1 90 ? -3.267 5.180 -15.134 1.00 93.94 90 ALA A O 1
ATOM 690 N N . ILE A 1 91 ? -3.711 6.568 -13.438 1.00 93.25 91 ILE A N 1
ATOM 691 C CA . ILE A 1 91 ? -3.015 7.716 -14.034 1.00 93.25 91 ILE A CA 1
ATOM 692 C C . ILE A 1 91 ? -1.506 7.466 -14.076 1.00 93.25 91 ILE A C 1
ATOM 694 O O . ILE A 1 91 ? -0.887 7.715 -15.108 1.00 93.25 91 ILE A O 1
ATOM 698 N N . TYR A 1 92 ? -0.921 6.939 -12.997 1.00 92.50 92 TYR A N 1
ATOM 699 C CA . TYR A 1 92 ? 0.492 6.563 -12.977 1.00 92.50 92 TYR A CA 1
ATOM 700 C C . TYR A 1 92 ? 0.823 5.565 -14.095 1.00 92.50 92 TYR A C 1
ATOM 702 O O . TYR A 1 92 ? 1.779 5.773 -14.840 1.00 92.50 92 TYR A O 1
ATOM 710 N N . ASP A 1 93 ? -0.019 4.548 -14.279 1.00 91.81 93 ASP A N 1
ATOM 711 C CA . ASP A 1 93 ? 0.131 3.571 -15.355 1.00 91.81 93 ASP A CA 1
ATOM 712 C C . ASP A 1 93 ? 0.109 4.217 -16.741 1.00 91.81 93 ASP A C 1
ATOM 714 O O . ASP A 1 93 ? 0.958 3.907 -17.573 1.00 91.81 93 ASP A O 1
ATOM 718 N N . VAL A 1 94 ? -0.819 5.147 -16.990 1.00 93.00 94 VAL A N 1
ATOM 719 C CA . VAL A 1 94 ? -0.877 5.888 -18.259 1.00 93.00 94 VAL A CA 1
ATOM 720 C C . VAL A 1 94 ? 0.378 6.738 -18.457 1.00 93.00 94 VAL A C 1
ATOM 722 O O . VAL A 1 94 ? 0.925 6.762 -19.559 1.00 93.00 94 VAL A O 1
ATOM 725 N N . MET A 1 95 ? 0.870 7.411 -17.415 1.00 92.94 95 MET A N 1
ATOM 726 C CA . MET A 1 95 ? 2.077 8.242 -17.503 1.00 92.94 95 MET A CA 1
ATOM 727 C C . MET A 1 95 ? 3.315 7.402 -17.831 1.00 92.94 95 MET A C 1
ATOM 729 O O . MET A 1 95 ? 4.116 7.794 -18.676 1.00 92.94 95 MET A O 1
ATOM 733 N N . VAL A 1 96 ? 3.456 6.230 -17.209 1.00 91.44 96 VAL A N 1
ATOM 734 C CA . VAL A 1 96 ? 4.555 5.301 -17.503 1.00 91.44 96 VAL A CA 1
ATOM 735 C C . VAL A 1 96 ? 4.409 4.722 -18.909 1.00 91.44 96 VAL A C 1
ATOM 737 O O . VAL A 1 96 ? 5.360 4.758 -19.684 1.00 91.44 96 VAL A O 1
ATOM 740 N N . PHE A 1 97 ? 3.215 4.245 -19.267 1.00 92.06 97 PHE A N 1
ATOM 741 C CA . PHE A 1 97 ? 2.955 3.615 -20.562 1.00 92.06 97 PHE A CA 1
ATOM 742 C C . PHE A 1 97 ? 3.189 4.562 -21.742 1.00 92.06 97 PHE A C 1
ATOM 744 O O . PHE A 1 97 ? 3.729 4.159 -22.767 1.00 92.06 97 PHE A O 1
ATOM 751 N N . THR A 1 98 ? 2.798 5.829 -21.601 1.00 93.44 98 THR A N 1
ATOM 752 C CA . THR A 1 98 ? 2.960 6.838 -22.659 1.00 93.44 98 THR A CA 1
ATOM 753 C C . THR A 1 98 ? 4.353 7.470 -22.690 1.00 93.44 98 THR A C 1
ATOM 755 O O . THR A 1 98 ? 4.612 8.305 -23.552 1.00 93.44 98 THR A O 1
ATOM 758 N N . GLY A 1 99 ? 5.251 7.111 -21.763 1.00 91.69 99 GLY A N 1
ATOM 759 C CA . GLY A 1 99 ? 6.561 7.755 -21.641 1.00 91.69 99 GLY A CA 1
ATOM 760 C C . GLY A 1 99 ? 6.469 9.224 -21.218 1.00 91.69 99 GLY A C 1
ATOM 761 O O . GLY A 1 99 ? 7.377 10.005 -21.494 1.00 91.69 99 GLY A O 1
ATOM 762 N N . PHE A 1 100 ? 5.386 9.621 -20.540 1.00 93.31 100 PHE A N 1
ATOM 763 C CA . PHE A 1 100 ? 5.140 11.003 -20.119 1.00 93.31 100 PHE A CA 1
ATOM 764 C C . PHE A 1 100 ? 6.327 11.602 -19.353 1.00 93.31 100 PHE A C 1
ATOM 766 O O . PHE A 1 100 ? 6.688 12.757 -19.562 1.00 93.31 100 PHE A O 1
ATOM 773 N N . PHE A 1 101 ? 6.973 10.811 -18.494 1.00 89.31 101 PHE A N 1
ATOM 774 C CA . PHE A 1 101 ? 8.134 11.269 -17.732 1.00 89.31 101 PHE A CA 1
ATOM 775 C C . PHE A 1 101 ? 9.369 11.528 -18.607 1.00 89.31 101 PHE A C 1
ATOM 777 O O . PHE A 1 101 ? 10.099 12.476 -18.332 1.00 89.31 101 PHE A O 1
ATOM 784 N N . SER A 1 102 ? 9.575 10.750 -19.673 1.00 89.88 102 SER A N 1
ATOM 785 C CA . SER A 1 102 ? 10.659 10.963 -20.644 1.00 89.88 102 SER A CA 1
ATOM 786 C C . SER A 1 102 ? 10.433 12.248 -21.442 1.00 89.88 102 SER A C 1
ATOM 788 O O . SER A 1 102 ? 11.314 13.104 -21.505 1.00 89.88 102 SER A O 1
ATOM 790 N N . LEU A 1 103 ? 9.192 12.464 -21.898 1.00 85.06 103 LEU A N 1
ATOM 791 C CA . LEU A 1 103 ? 8.784 13.694 -22.583 1.00 85.06 103 LEU A CA 1
ATOM 792 C C . LEU A 1 103 ? 9.036 14.948 -21.730 1.00 85.06 103 LEU A C 1
ATOM 794 O O . LEU A 1 103 ? 9.502 15.961 -22.247 1.00 85.06 103 LEU A O 1
ATOM 798 N N . LEU A 1 104 ? 8.773 14.885 -20.418 1.00 85.19 104 LEU A N 1
ATOM 799 C CA . LEU A 1 104 ? 9.058 15.994 -19.497 1.00 85.19 104 LEU A CA 1
ATOM 800 C C . LEU A 1 104 ? 10.556 16.256 -19.300 1.00 85.19 104 LEU A C 1
ATOM 802 O O . LEU A 1 104 ? 10.943 17.383 -18.995 1.00 85.19 104 LEU A O 1
ATOM 806 N N . GLN A 1 105 ? 11.391 15.229 -19.448 1.00 87.25 105 GLN A N 1
ATOM 807 C CA . GLN A 1 105 ? 12.844 15.329 -19.309 1.00 87.25 105 GLN A CA 1
ATOM 808 C C . GLN A 1 105 ? 13.540 15.714 -20.624 1.00 87.25 105 GLN A C 1
ATOM 810 O O . GLN A 1 105 ? 14.753 15.914 -20.624 1.00 87.25 105 GLN A O 1
ATOM 815 N N . GLY A 1 106 ? 12.787 15.872 -21.719 1.00 76.25 106 GLY A N 1
ATOM 816 C CA . GLY A 1 106 ? 13.327 16.220 -23.034 1.00 76.25 106 GLY A CA 1
ATOM 817 C C . GLY A 1 106 ? 14.139 15.094 -23.679 1.00 76.25 106 GLY A C 1
ATOM 818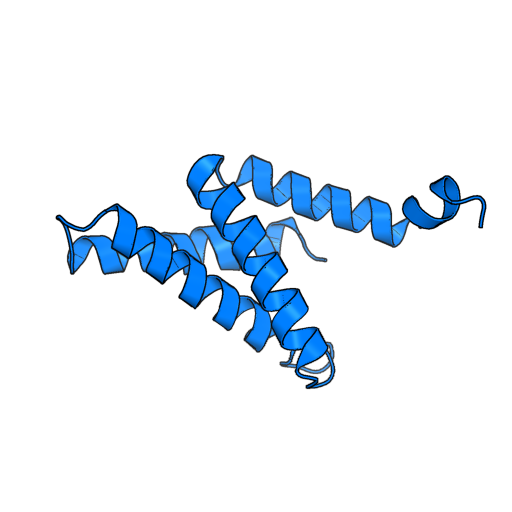 O O . GLY A 1 106 ? 15.022 15.388 -24.485 1.00 76.25 106 GLY A O 1
ATOM 819 N N . VAL A 1 107 ? 13.864 13.840 -23.299 1.00 62.94 107 VAL A N 1
ATOM 820 C CA . VAL A 1 107 ? 14.530 12.625 -23.800 1.00 62.94 107 VAL A CA 1
ATOM 821 C C . VAL A 1 107 ? 13.534 11.745 -24.539 1.00 62.94 107 VAL A C 1
ATOM 823 O O . VAL A 1 107 ? 12.408 11.567 -24.018 1.00 62.94 107 VAL A O 1
#

pLDDT: mean 94.53, std 6.63, range [59.84, 98.75]

Sequence (107 aa):
GAGLYEELFFRVLLVGGLAFVLRLAFPKAKVLMYILAAVIGAIAFSAMHHLGNMGDSWELGVFVYRAVGGLIFNAVFLIRGFAVVAWAHAIYDVMVFTGFFSLLQGV